Protein AF-A0A7S2WSD3-F1 (afdb_monomer_lite)

InterPro domains:
  IPR027417 P-loop containing nucleoside triphosphate hydrolase [G3DSA:3.40.50.300] (6-152)
  IPR053259 Golvesin-related Golgi apparatus protein [PTHR32301] (5-145)

pLDDT: mean 73.58, std 20.37, range [34.66, 98.44]

Secondary structure (DSSP, 8-state):
--GGGS-TTHHHHHHHT---TTSPP-HHHHHHHHHHHHHH-----GGGHHHHHHHHHHHHT----TTHHHHHHHHHHSSSSSSS-----TT---TTT-TTTSPPTTSHHHHHHHHHTHHHHHHHHHHHHHHHHTTHHHHSSHHHH----THHHHHHHHHHHHHHHHHHHHHHHHH--

Sequence (177 aa):
VDLNLLGDNFLTRTLSNTLDLSISLTDDHLSVAEEIVRTKFLVGLVDEMDETWFRIQNAFGWLNTGGAAECAENIIWRNDGLMYNNHRGPDEVDVRNSAETKIKPSSPEWNILSRINEYDLRLYGKIRDIFVEQTDLFYREDEKNGNTEAWGATKGMNWLQHWNSKRDEQESNALNS

Structure (mmCIF, N/CA/C/O backbone):
data_AF-A0A7S2WSD3-F1
#
_entry.id   AF-A0A7S2WSD3-F1
#
loop_
_atom_site.group_PDB
_atom_site.id
_atom_site.type_symbol
_atom_site.label_atom_id
_atom_site.label_alt_id
_atom_site.label_comp_id
_atom_site.label_asym_id
_atom_site.label_entity_id
_atom_site.label_seq_id
_atom_site.pdbx_PDB_ins_code
_atom_site.Cartn_x
_atom_site.Cartn_y
_atom_site.Cartn_z
_atom_site.occupancy
_atom_site.B_iso_or_equiv
_atom_site.auth_seq_id
_atom_site.auth_comp_id
_atom_site.auth_asym_id
_atom_site.auth_atom_id
_atom_site.pdbx_PDB_model_num
ATOM 1 N N . VAL A 1 1 ? 27.635 -3.767 -3.811 1.00 44.12 1 VAL A N 1
ATOM 2 C CA . VAL A 1 1 ? 26.371 -4.186 -3.171 1.00 44.12 1 VAL A CA 1
ATOM 3 C C . VAL A 1 1 ? 25.588 -4.914 -4.238 1.00 44.12 1 VAL A C 1
ATOM 5 O O . VAL A 1 1 ? 25.390 -4.337 -5.299 1.00 44.12 1 VAL A O 1
ATOM 8 N N . ASP A 1 2 ? 25.291 -6.192 -4.025 1.00 34.66 2 ASP A N 1
ATOM 9 C CA . ASP A 1 2 ? 24.549 -7.005 -4.989 1.00 34.66 2 ASP A CA 1
ATOM 10 C C . ASP A 1 2 ? 23.086 -6.539 -4.961 1.00 34.66 2 ASP A C 1
ATOM 12 O O . ASP A 1 2 ? 22.349 -6.825 -4.019 1.00 34.66 2 ASP A O 1
ATOM 16 N N . LEU A 1 3 ? 22.696 -5.714 -5.937 1.00 47.16 3 LEU A N 1
ATOM 17 C CA . LEU A 1 3 ? 21.354 -5.116 -6.026 1.00 47.16 3 LEU A CA 1
ATOM 18 C C . LEU A 1 3 ? 20.246 -6.173 -6.175 1.00 47.16 3 LEU A C 1
ATOM 20 O O . LEU A 1 3 ? 19.088 -5.863 -5.933 1.00 47.16 3 LEU A O 1
ATOM 24 N N . ASN A 1 4 ? 20.608 -7.421 -6.488 1.00 49.47 4 ASN A N 1
ATOM 25 C CA . ASN A 1 4 ? 19.699 -8.564 -6.593 1.00 49.47 4 ASN A CA 1
ATOM 26 C C . ASN A 1 4 ? 19.092 -9.015 -5.250 1.00 49.47 4 ASN A C 1
ATOM 28 O O . ASN A 1 4 ? 18.185 -9.841 -5.245 1.00 49.47 4 ASN A O 1
ATOM 32 N N . LEU A 1 5 ? 19.592 -8.514 -4.112 1.00 45.03 5 LEU A N 1
ATOM 33 C CA . LEU A 1 5 ? 19.049 -8.819 -2.780 1.00 45.03 5 LEU A CA 1
ATOM 34 C C . LEU A 1 5 ? 17.932 -7.859 -2.334 1.00 45.03 5 LEU A C 1
ATOM 36 O O . LEU A 1 5 ? 17.204 -8.175 -1.395 1.00 45.03 5 LEU A O 1
ATOM 40 N N . LEU A 1 6 ? 17.774 -6.710 -3.001 1.00 54.16 6 LEU A N 1
ATOM 41 C CA . LEU A 1 6 ? 16.567 -5.891 -2.894 1.00 54.16 6 LEU A CA 1
ATOM 42 C C . LEU A 1 6 ? 15.550 -6.475 -3.876 1.00 54.16 6 LEU A C 1
ATOM 44 O O . LEU A 1 6 ? 15.568 -6.131 -5.053 1.00 54.16 6 LEU A O 1
ATOM 48 N N . GLY A 1 7 ? 14.728 -7.415 -3.404 1.00 65.62 7 GLY A N 1
ATOM 49 C CA . GLY A 1 7 ? 13.700 -8.052 -4.228 1.00 65.62 7 GLY A CA 1
ATOM 50 C C . GLY A 1 7 ? 12.829 -7.004 -4.922 1.00 65.62 7 GLY A C 1
ATOM 51 O O . GLY A 1 7 ? 12.273 -6.127 -4.262 1.00 65.62 7 GLY A O 1
ATOM 52 N N . ASP A 1 8 ? 12.747 -7.080 -6.247 1.00 86.44 8 ASP A N 1
ATOM 53 C CA . ASP A 1 8 ? 11.916 -6.201 -7.056 1.00 86.44 8 ASP A CA 1
ATOM 54 C C . ASP A 1 8 ? 10.440 -6.525 -6.816 1.00 86.44 8 ASP A C 1
ATOM 56 O O . ASP A 1 8 ? 10.040 -7.692 -6.833 1.00 86.44 8 ASP A O 1
ATOM 60 N N . ASN A 1 9 ? 9.611 -5.498 -6.630 1.00 93.56 9 ASN A N 1
ATOM 61 C CA . ASN A 1 9 ? 8.153 -5.653 -6.597 1.00 93.56 9 ASN A CA 1
ATOM 62 C C . ASN A 1 9 ? 7.670 -6.726 -5.600 1.00 93.56 9 ASN A C 1
ATOM 64 O O . ASN A 1 9 ? 6.778 -7.530 -5.898 1.00 93.56 9 ASN A O 1
ATOM 68 N N . PHE A 1 10 ? 8.325 -6.795 -4.440 1.00 93.56 10 PHE A N 1
ATOM 69 C CA . PHE A 1 10 ? 8.158 -7.872 -3.474 1.00 93.56 10 PHE A CA 1
ATOM 70 C C . PHE A 1 10 ? 6.700 -8.054 -3.041 1.00 93.56 10 PHE A C 1
ATOM 72 O O . PHE A 1 10 ? 6.231 -9.192 -2.943 1.00 93.56 10 PHE A O 1
ATOM 79 N N . LEU A 1 11 ? 5.962 -6.964 -2.802 1.00 94.75 11 LEU A N 1
ATOM 80 C CA . LEU A 1 11 ? 4.578 -7.057 -2.340 1.00 94.75 11 LEU A CA 1
ATOM 81 C C . LEU A 1 11 ? 3.670 -7.616 -3.440 1.00 94.75 11 LEU A C 1
ATOM 83 O O . LEU A 1 11 ? 2.905 -8.551 -3.196 1.00 94.75 11 LEU A O 1
ATOM 87 N N . THR A 1 12 ? 3.805 -7.107 -4.663 1.00 96.94 12 THR A N 1
ATOM 88 C CA . THR A 1 12 ? 3.049 -7.584 -5.825 1.00 96.94 12 THR A CA 1
ATOM 89 C C . THR A 1 12 ? 3.343 -9.056 -6.096 1.00 96.94 12 THR A C 1
ATOM 91 O O . THR A 1 12 ? 2.412 -9.846 -6.267 1.00 96.94 12 THR A O 1
ATOM 94 N N . ARG A 1 13 ? 4.619 -9.464 -6.074 1.00 96.38 13 ARG A N 1
ATOM 95 C CA . ARG A 1 13 ? 5.031 -10.870 -6.231 1.00 96.38 13 ARG A CA 1
ATOM 96 C C . ARG A 1 13 ? 4.460 -11.761 -5.136 1.00 96.38 13 ARG A C 1
ATOM 98 O O . ARG A 1 13 ? 3.974 -12.847 -5.431 1.00 96.38 13 ARG A O 1
ATOM 105 N N . THR A 1 14 ? 4.492 -11.305 -3.888 1.00 96.00 14 THR A N 1
ATOM 106 C CA . THR A 1 14 ? 3.973 -12.066 -2.745 1.00 96.00 14 THR A CA 1
ATOM 107 C C . THR A 1 14 ? 2.475 -12.308 -2.887 1.00 96.00 14 THR A C 1
ATOM 109 O O . THR A 1 14 ? 2.020 -13.444 -2.776 1.00 96.00 14 THR A O 1
ATOM 112 N N . LEU A 1 15 ? 1.707 -11.257 -3.177 1.00 97.19 15 LEU A N 1
ATOM 113 C CA . LEU A 1 15 ? 0.252 -11.347 -3.265 1.00 97.19 15 LEU A CA 1
ATOM 114 C C . LEU A 1 15 ? -0.200 -12.120 -4.508 1.00 97.19 15 LEU A C 1
ATOM 116 O O . LEU A 1 15 ? -1.114 -12.929 -4.421 1.00 97.19 15 LEU A O 1
ATOM 120 N N . SER A 1 16 ? 0.472 -11.943 -5.645 1.00 97.25 16 SER A N 1
ATOM 121 C CA . SER A 1 16 ? 0.178 -12.701 -6.871 1.00 97.25 16 SER A CA 1
ATOM 122 C C . SER A 1 16 ? 0.738 -14.129 -6.880 1.00 97.25 16 SER A C 1
ATOM 124 O O . SER A 1 16 ? 0.469 -14.876 -7.818 1.00 97.25 16 SER A O 1
ATOM 126 N N . ASN A 1 17 ? 1.469 -14.526 -5.830 1.00 96.50 17 ASN A N 1
ATOM 127 C CA . ASN A 1 17 ? 2.151 -15.816 -5.714 1.00 96.50 17 ASN A CA 1
ATOM 128 C C . ASN A 1 17 ? 3.188 -16.072 -6.836 1.00 96.50 17 ASN A C 1
ATOM 130 O O . ASN A 1 17 ? 3.344 -17.195 -7.315 1.00 96.50 17 ASN A O 1
ATOM 134 N N . THR A 1 18 ? 3.936 -15.030 -7.214 1.00 94.62 18 THR A N 1
ATOM 135 C CA . THR A 1 18 ? 4.976 -15.032 -8.262 1.00 94.62 18 THR A CA 1
ATOM 136 C C . THR A 1 18 ? 6.335 -14.602 -7.689 1.00 94.62 18 THR A C 1
ATOM 138 O O . THR A 1 18 ? 6.979 -13.657 -8.150 1.00 94.62 18 THR A O 1
ATOM 141 N N . LEU A 1 19 ? 6.782 -15.299 -6.638 1.00 91.94 19 LEU A N 1
ATOM 142 C CA . LEU A 1 19 ? 8.086 -15.064 -5.992 1.00 91.94 19 LEU A CA 1
ATOM 143 C C . LEU A 1 19 ? 9.284 -15.517 -6.842 1.00 91.94 19 LEU A C 1
ATOM 145 O O . LEU A 1 19 ? 10.416 -15.137 -6.553 1.00 91.94 19 LEU A O 1
ATOM 149 N N . ASP A 1 20 ? 9.051 -16.323 -7.880 1.00 89.69 20 ASP A N 1
ATOM 150 C CA . ASP A 1 20 ? 10.091 -16.700 -8.832 1.00 89.69 20 ASP A CA 1
ATOM 151 C C . ASP A 1 20 ? 10.523 -15.475 -9.654 1.00 89.69 20 ASP A C 1
ATOM 153 O O . ASP A 1 20 ? 9.791 -14.986 -10.517 1.00 89.69 20 ASP A O 1
ATOM 157 N N . LEU A 1 21 ? 11.736 -14.986 -9.379 1.00 88.50 21 LEU A N 1
ATOM 158 C CA . LEU A 1 21 ? 12.326 -13.818 -10.037 1.00 88.50 21 LEU A CA 1
ATOM 159 C C . LEU A 1 21 ? 12.610 -14.046 -11.530 1.00 88.50 21 LEU A C 1
ATOM 161 O O . LEU A 1 21 ? 12.826 -13.081 -12.261 1.00 88.50 21 LEU A O 1
ATOM 165 N N . SER A 1 22 ? 12.599 -15.298 -12.006 1.00 88.94 22 SER A N 1
ATOM 166 C CA . SER A 1 22 ? 12.698 -15.595 -13.439 1.00 88.94 22 SER A CA 1
ATOM 167 C C . SER A 1 22 ? 11.411 -15.260 -14.203 1.00 88.94 22 SER A C 1
ATOM 169 O O . SER A 1 22 ? 11.448 -15.081 -15.422 1.00 88.94 22 SER A O 1
ATOM 171 N N . ILE A 1 23 ? 10.283 -15.120 -13.496 1.00 91.94 23 ILE A N 1
ATOM 172 C CA . ILE A 1 23 ? 8.996 -14.735 -14.072 1.00 91.94 23 ILE A CA 1
ATOM 173 C C . ILE A 1 23 ? 8.883 -13.209 -14.071 1.00 91.94 23 ILE A C 1
ATOM 175 O O . ILE A 1 23 ? 8.944 -12.547 -13.028 1.00 91.94 23 ILE A O 1
ATOM 179 N N . SER A 1 24 ? 8.687 -12.643 -15.261 1.00 93.94 24 SER A N 1
ATOM 180 C CA . SER A 1 24 ? 8.383 -11.222 -15.421 1.00 93.94 24 SER A CA 1
ATOM 181 C C . SER A 1 24 ? 6.966 -10.918 -14.940 1.00 93.94 24 SER A C 1
ATOM 183 O O . SER A 1 24 ? 6.013 -11.592 -15.333 1.00 93.94 24 SER A O 1
ATOM 185 N N . LEU A 1 25 ? 6.827 -9.883 -14.112 1.00 95.88 25 LEU A N 1
ATOM 186 C CA . LEU A 1 25 ? 5.519 -9.377 -13.711 1.00 95.88 25 LEU A CA 1
ATOM 187 C C . LEU A 1 25 ? 4.784 -8.752 -14.900 1.00 95.88 25 LEU A C 1
ATOM 189 O 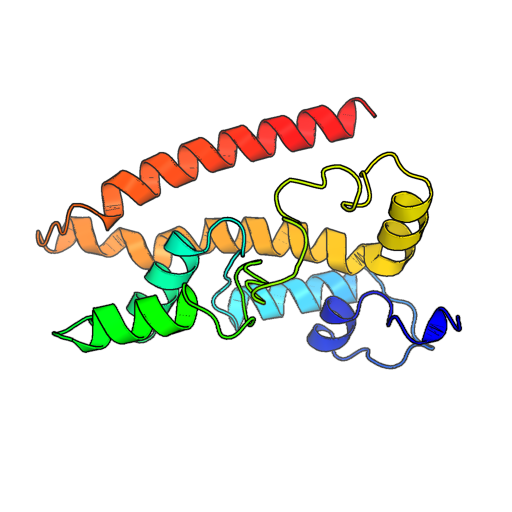O . LEU A 1 25 ? 5.385 -8.161 -15.799 1.00 95.88 25 LEU A O 1
ATOM 193 N N . THR A 1 26 ? 3.465 -8.881 -14.861 1.00 97.56 26 THR A N 1
ATOM 194 C CA . THR A 1 26 ? 2.516 -8.366 -15.853 1.00 97.56 26 THR A CA 1
ATOM 195 C C . THR A 1 26 ? 1.374 -7.661 -15.129 1.00 97.56 26 THR A C 1
ATOM 197 O O . THR A 1 26 ? 1.215 -7.813 -13.915 1.00 97.56 26 THR A O 1
ATOM 200 N N . ASP A 1 27 ? 0.536 -6.938 -15.869 1.00 97.94 27 ASP A N 1
ATOM 201 C CA . ASP A 1 27 ? -0.648 -6.286 -15.301 1.00 97.94 27 ASP A CA 1
ATOM 202 C C . ASP A 1 27 ? -1.634 -7.278 -14.660 1.00 97.94 27 ASP A C 1
ATOM 204 O O . ASP A 1 27 ? -2.270 -6.935 -13.666 1.00 97.94 27 ASP A O 1
ATOM 208 N N . ASP A 1 28 ? -1.694 -8.528 -15.133 1.00 98.25 28 ASP A N 1
ATOM 209 C CA . ASP A 1 28 ? -2.523 -9.571 -14.513 1.00 98.25 28 ASP A CA 1
ATOM 210 C C . ASP A 1 28 ? -2.088 -9.856 -13.067 1.00 98.25 28 ASP A C 1
ATOM 212 O O . ASP A 1 28 ? -2.926 -10.005 -12.177 1.00 98.25 28 ASP A O 1
ATOM 216 N N . HIS A 1 29 ? -0.778 -9.874 -12.801 1.00 98.25 29 HIS A N 1
ATOM 217 C CA . HIS A 1 29 ? -0.247 -10.053 -11.448 1.00 98.25 29 HIS A CA 1
ATOM 218 C C . HIS A 1 29 ? -0.624 -8.880 -10.538 1.00 98.25 29 HIS A C 1
ATOM 220 O O . HIS A 1 29 ? -0.991 -9.087 -9.381 1.00 98.25 29 HIS A O 1
ATOM 226 N N . LEU A 1 30 ? -0.577 -7.654 -11.070 1.00 98.19 30 LEU A N 1
ATOM 227 C CA . LEU A 1 30 ? -1.019 -6.461 -10.353 1.00 98.19 30 LEU A CA 1
ATOM 228 C C . LEU A 1 30 ? -2.518 -6.523 -10.034 1.00 98.19 30 LEU A C 1
ATOM 230 O O . LEU A 1 30 ? -2.904 -6.213 -8.910 1.00 98.19 30 LEU A O 1
ATOM 234 N N . SER A 1 31 ? -3.354 -6.954 -10.983 1.00 98.31 31 SER A N 1
ATOM 235 C CA . SER A 1 31 ? -4.796 -7.127 -10.770 1.00 98.31 31 SER A CA 1
ATOM 236 C C . SER A 1 31 ? -5.110 -8.195 -9.723 1.00 98.31 31 SER A C 1
ATOM 238 O O . SER A 1 31 ? -5.979 -7.981 -8.881 1.00 98.31 31 SER A O 1
ATOM 240 N N . VAL A 1 32 ? -4.383 -9.318 -9.720 1.00 98.44 32 VAL A N 1
ATOM 241 C CA . VAL A 1 32 ? -4.519 -10.345 -8.674 1.00 98.44 32 VAL A CA 1
ATOM 242 C C . VAL A 1 32 ? -4.124 -9.784 -7.308 1.00 98.44 32 VAL A C 1
ATOM 244 O O . VAL A 1 32 ? -4.855 -9.972 -6.336 1.00 98.44 32 VAL A O 1
ATOM 247 N N . ALA A 1 33 ? -2.995 -9.074 -7.225 1.00 98.38 33 ALA A N 1
ATOM 248 C CA . ALA A 1 33 ? -2.539 -8.469 -5.979 1.00 98.38 33 ALA A CA 1
ATOM 249 C C . ALA A 1 33 ? -3.544 -7.436 -5.441 1.00 98.38 33 ALA A C 1
ATOM 251 O O . ALA A 1 33 ? -3.885 -7.477 -4.260 1.00 98.38 33 ALA A O 1
ATOM 252 N N . GLU A 1 34 ? -4.063 -6.559 -6.304 1.00 98.12 34 GLU A N 1
ATOM 253 C CA . GLU A 1 34 ? -5.109 -5.591 -5.963 1.00 98.12 34 GLU A CA 1
ATOM 254 C C . GLU A 1 34 ? -6.364 -6.279 -5.420 1.00 98.12 34 GLU A C 1
ATOM 256 O O . GLU A 1 34 ? -6.858 -5.898 -4.360 1.00 98.12 34 GLU A O 1
ATOM 261 N N . GLU A 1 35 ? -6.870 -7.300 -6.114 1.00 98.12 35 GLU A N 1
ATOM 262 C CA . GLU A 1 35 ? -8.086 -8.009 -5.710 1.00 98.12 35 GLU A CA 1
ATOM 263 C C . GLU A 1 35 ? -7.909 -8.709 -4.358 1.00 98.12 35 GLU A C 1
ATOM 265 O O . GLU A 1 35 ? -8.808 -8.703 -3.511 1.00 98.12 35 GLU A O 1
ATOM 270 N N . ILE A 1 36 ? -6.726 -9.275 -4.114 1.00 98.31 36 ILE A N 1
ATOM 271 C CA . ILE A 1 36 ? -6.385 -9.867 -2.822 1.00 98.31 36 ILE A CA 1
ATOM 272 C C . ILE A 1 36 ? -6.385 -8.800 -1.727 1.00 98.31 36 ILE A C 1
ATOM 274 O O . ILE A 1 36 ? -7.018 -9.019 -0.695 1.00 98.31 36 ILE A O 1
ATOM 278 N N . VAL A 1 37 ? -5.740 -7.646 -1.939 1.00 97.69 37 VAL A N 1
ATOM 279 C CA . VAL A 1 37 ? -5.785 -6.539 -0.969 1.00 97.69 37 VAL A CA 1
ATOM 280 C C . VAL A 1 37 ? -7.230 -6.126 -0.704 1.00 97.69 37 VAL A C 1
ATOM 282 O O . VAL A 1 37 ? -7.654 -6.117 0.450 1.00 97.69 37 VAL A O 1
ATOM 285 N N . ARG A 1 38 ? -7.995 -5.832 -1.761 1.00 96.19 38 ARG A N 1
ATOM 286 C CA . ARG A 1 38 ? -9.367 -5.319 -1.664 1.00 96.19 38 ARG A CA 1
ATOM 287 C C . ARG A 1 38 ? -10.284 -6.265 -0.890 1.00 96.19 38 ARG A C 1
ATOM 289 O O . ARG A 1 38 ? -11.117 -5.805 -0.115 1.00 96.19 38 ARG A O 1
ATOM 296 N N . THR A 1 39 ? -10.148 -7.575 -1.094 1.00 96.38 39 THR A N 1
ATOM 297 C CA . THR A 1 39 ? -11.100 -8.563 -0.558 1.00 96.38 39 THR A CA 1
ATOM 298 C C . THR A 1 39 ? -10.646 -9.277 0.709 1.00 96.38 39 THR A C 1
ATOM 300 O O . THR A 1 39 ? -11.489 -9.847 1.407 1.00 96.38 39 THR A O 1
ATOM 303 N N . LYS A 1 40 ? -9.340 -9.316 1.002 1.00 96.56 40 LYS A N 1
ATOM 304 C CA . LYS A 1 40 ? -8.784 -10.116 2.110 1.00 96.56 40 LYS A CA 1
ATOM 305 C C . LYS A 1 40 ? -8.148 -9.293 3.218 1.00 96.56 40 LYS A C 1
ATOM 307 O O . LYS A 1 40 ? -7.936 -9.845 4.295 1.00 96.56 40 LYS A O 1
ATOM 312 N N . PHE A 1 41 ? -7.845 -8.019 2.982 1.00 96.12 41 PHE A N 1
ATOM 313 C CA . PHE A 1 41 ? -7.098 -7.203 3.932 1.00 96.12 41 PHE A CA 1
ATOM 314 C C . PHE A 1 41 ? -7.882 -5.974 4.377 1.00 96.12 41 PHE A C 1
ATOM 316 O O . PHE A 1 41 ? -8.541 -5.312 3.581 1.00 96.12 41 PHE A O 1
ATOM 323 N N . LEU A 1 42 ? -7.740 -5.633 5.658 1.00 95.56 42 LEU A N 1
ATOM 324 C CA . LEU A 1 42 ? -7.948 -4.270 6.128 1.00 95.56 42 LEU A CA 1
ATOM 325 C C . LEU A 1 42 ? -6.648 -3.500 5.898 1.00 95.56 42 LEU A C 1
ATOM 327 O O . LEU A 1 42 ? -5.596 -3.905 6.394 1.00 95.56 42 LEU A O 1
ATOM 331 N N . VAL A 1 43 ? -6.717 -2.420 5.128 1.00 94.69 43 VAL A N 1
ATOM 332 C CA . VAL A 1 43 ? -5.542 -1.627 4.765 1.00 94.69 43 VAL A CA 1
ATOM 333 C C . VAL A 1 43 ? -5.296 -0.530 5.798 1.00 94.69 43 VAL A C 1
ATOM 335 O O . VAL A 1 43 ? -6.232 0.068 6.324 1.00 94.69 43 VAL A O 1
ATOM 338 N N . GLY A 1 44 ? -4.018 -0.247 6.051 1.00 91.81 44 GLY A N 1
ATOM 339 C CA . GLY A 1 44 ? -3.541 0.899 6.820 1.00 91.81 44 GLY A CA 1
ATOM 340 C C . GLY A 1 44 ? -2.480 1.687 6.054 1.00 91.81 44 GLY A C 1
ATOM 341 O O . GLY A 1 44 ? -1.744 1.110 5.253 1.00 91.81 44 GLY A O 1
ATOM 342 N N . LEU A 1 45 ? -2.380 2.991 6.313 1.00 88.69 45 LEU A N 1
ATOM 343 C CA . LEU A 1 45 ? -1.350 3.877 5.765 1.00 88.69 45 LEU A CA 1
ATOM 344 C C . LEU A 1 45 ? -0.530 4.492 6.899 1.00 88.69 45 LEU A C 1
ATOM 346 O O . LEU A 1 45 ? -1.084 5.016 7.863 1.00 88.69 45 LEU A O 1
ATOM 350 N N . VAL A 1 46 ? 0.798 4.487 6.758 1.00 81.56 46 VAL A N 1
ATOM 351 C CA . VAL A 1 46 ? 1.704 5.029 7.787 1.00 81.56 46 VAL A CA 1
ATOM 352 C C . VAL A 1 46 ? 1.499 6.530 7.999 1.00 81.56 46 VAL A C 1
ATOM 354 O O . VAL A 1 46 ? 1.509 6.999 9.135 1.00 81.56 46 VAL A O 1
ATOM 357 N N . ASP A 1 47 ? 1.253 7.272 6.919 1.00 79.44 47 ASP A N 1
ATOM 358 C CA . ASP A 1 47 ? 0.976 8.711 6.981 1.00 79.44 47 ASP A CA 1
ATOM 359 C C . ASP A 1 47 ? -0.396 9.030 7.604 1.00 79.44 47 ASP A C 1
ATOM 361 O O . ASP A 1 47 ? -0.637 10.165 8.006 1.00 79.44 47 ASP A O 1
ATOM 365 N N . GLU A 1 48 ? -1.273 8.029 7.720 1.00 82.88 48 GLU A N 1
ATOM 366 C CA . GLU A 1 48 ? -2.624 8.130 8.279 1.00 82.88 48 GLU A CA 1
ATOM 367 C C . GLU A 1 48 ? -2.783 7.112 9.428 1.00 82.88 48 GLU A C 1
ATOM 369 O O . GLU A 1 48 ? -3.752 6.354 9.504 1.00 82.88 48 GLU A O 1
ATOM 374 N N . MET A 1 49 ? -1.775 7.038 10.307 1.00 82.94 49 MET A N 1
ATOM 375 C CA . MET A 1 49 ? -1.699 6.019 11.361 1.00 82.94 49 MET A CA 1
ATOM 376 C C . MET A 1 49 ? -2.834 6.132 12.391 1.00 82.94 49 MET A C 1
ATOM 378 O O . MET A 1 49 ? -3.339 5.106 12.837 1.00 82.94 49 MET A O 1
ATOM 382 N N . ASP A 1 50 ? -3.281 7.347 12.728 1.00 80.94 50 ASP A N 1
ATOM 383 C CA . ASP A 1 50 ? -4.434 7.556 13.623 1.00 80.94 50 ASP A CA 1
ATOM 384 C C . ASP A 1 50 ? -5.699 6.884 13.063 1.00 80.94 50 ASP A C 1
ATOM 386 O O . ASP A 1 50 ? -6.391 6.142 13.760 1.00 80.94 50 ASP A O 1
ATOM 390 N N . GLU A 1 51 ? -5.967 7.112 11.775 1.00 85.25 51 GLU A N 1
ATOM 391 C CA . GLU A 1 51 ? -7.102 6.540 11.047 1.00 85.25 51 GLU A CA 1
ATOM 392 C C . GLU A 1 51 ? -6.953 5.021 10.888 1.00 85.25 51 GLU A C 1
ATOM 394 O O . GLU A 1 51 ? -7.882 4.254 11.134 1.00 85.25 51 GLU A O 1
ATOM 399 N N . THR A 1 52 ? -5.751 4.569 10.531 1.00 89.12 52 THR A N 1
ATOM 400 C CA . THR A 1 52 ? -5.405 3.145 10.445 1.00 89.12 52 THR A CA 1
ATOM 401 C C . THR A 1 52 ? -5.694 2.429 11.759 1.00 89.12 52 THR A C 1
ATOM 403 O O . THR A 1 52 ? -6.322 1.370 11.771 1.00 89.12 52 THR A O 1
ATOM 406 N N . TRP A 1 53 ? -5.264 3.016 12.875 1.00 85.25 53 TRP A N 1
ATOM 407 C CA . TRP A 1 53 ? -5.458 2.435 14.191 1.00 85.25 53 TRP A CA 1
ATOM 408 C C . TRP A 1 53 ? -6.933 2.397 14.586 1.00 85.25 53 TRP A C 1
ATOM 410 O O . TRP A 1 53 ? -7.416 1.351 15.020 1.00 85.25 53 TRP A O 1
ATOM 420 N N . PHE A 1 54 ? -7.674 3.482 14.346 1.00 85.44 54 PHE A N 1
ATOM 421 C CA . PHE A 1 54 ? -9.121 3.518 14.556 1.00 85.44 54 PHE A CA 1
ATOM 422 C C . PHE A 1 54 ? -9.837 2.384 13.806 1.00 85.44 54 PHE A C 1
ATOM 424 O O . PHE A 1 54 ? -10.656 1.668 14.386 1.00 85.44 54 PHE A O 1
ATOM 431 N N . ARG A 1 55 ? -9.506 2.163 12.530 1.00 89.31 55 ARG A N 1
ATOM 432 C CA . ARG A 1 55 ? -10.112 1.090 11.723 1.00 89.31 55 ARG A CA 1
ATOM 433 C C . ARG A 1 55 ? -9.786 -0.295 12.255 1.00 89.31 55 ARG A C 1
ATOM 435 O O . ARG A 1 55 ? -10.678 -1.135 12.335 1.00 89.31 55 ARG A O 1
ATOM 442 N N . ILE A 1 56 ? -8.532 -0.534 12.646 1.00 88.31 56 ILE A N 1
ATOM 443 C CA . ILE A 1 56 ? -8.109 -1.803 13.254 1.00 88.31 56 ILE A CA 1
ATOM 444 C C . ILE A 1 56 ? -8.910 -2.059 14.534 1.00 88.31 56 ILE A C 1
ATOM 446 O O . ILE A 1 56 ? -9.474 -3.141 14.699 1.00 88.31 56 ILE A O 1
ATOM 450 N N . GLN A 1 57 ? -9.021 -1.061 15.412 1.00 85.50 57 GLN A N 1
ATOM 451 C CA . GLN A 1 57 ? -9.777 -1.202 16.654 1.00 85.50 57 GLN A CA 1
ATOM 452 C C . GLN A 1 57 ? -11.243 -1.555 16.400 1.00 85.50 57 GLN A C 1
ATOM 454 O O . GLN A 1 57 ? -11.760 -2.486 17.018 1.00 85.50 57 GLN A O 1
ATOM 459 N N . ASN A 1 58 ? -11.895 -0.870 15.458 1.00 86.00 58 ASN A N 1
ATOM 460 C CA . ASN A 1 58 ? -13.286 -1.150 15.108 1.00 86.00 58 ASN A CA 1
ATOM 461 C C . ASN A 1 58 ? -13.461 -2.528 14.461 1.00 86.00 58 ASN A C 1
ATOM 463 O O . ASN A 1 58 ? -14.346 -3.281 14.860 1.00 86.00 58 ASN A O 1
ATOM 467 N N . ALA A 1 59 ? -12.596 -2.899 13.512 1.00 88.75 59 ALA A N 1
ATOM 468 C CA . ALA A 1 59 ? -12.695 -4.173 12.799 1.00 88.75 59 ALA A CA 1
ATOM 469 C C . ALA A 1 59 ? -12.563 -5.390 13.726 1.00 88.75 59 ALA A C 1
ATOM 471 O O . ALA A 1 59 ? -13.215 -6.410 13.502 1.00 88.75 59 ALA A O 1
ATOM 472 N N . PHE A 1 60 ?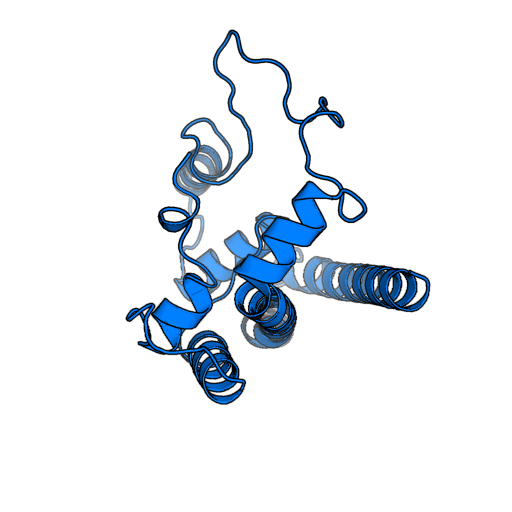 -11.735 -5.289 14.769 1.00 86.62 60 PHE A N 1
ATOM 473 C CA . PHE A 1 60 ? -11.512 -6.372 15.730 1.00 86.62 60 PHE A CA 1
ATOM 474 C C . PHE A 1 60 ? -12.285 -6.208 17.047 1.00 86.62 60 PHE A C 1
ATOM 476 O O . PHE A 1 60 ? -12.147 -7.045 17.941 1.00 86.62 60 PHE A O 1
ATOM 483 N N . GLY A 1 61 ? -13.097 -5.154 17.189 1.00 83.62 61 GLY A N 1
ATOM 484 C CA . GLY A 1 61 ? -13.840 -4.868 18.418 1.00 83.62 61 GLY A CA 1
ATOM 485 C C . GLY A 1 61 ? -12.938 -4.593 19.625 1.00 83.62 61 GLY A C 1
ATOM 486 O O . GLY A 1 61 ? -13.309 -4.899 20.759 1.00 83.62 61 GLY A O 1
ATOM 487 N N . TRP A 1 62 ? -11.739 -4.046 19.400 1.00 82.62 62 TRP A N 1
ATOM 488 C CA . TRP A 1 62 ? -10.819 -3.640 20.462 1.00 82.62 62 TRP A CA 1
ATOM 489 C C . TRP A 1 62 ? -11.313 -2.338 21.086 1.00 82.62 62 TRP A C 1
ATOM 491 O O . TRP A 1 62 ? -10.796 -1.252 20.831 1.00 82.62 62 TRP A O 1
ATOM 501 N N . LEU A 1 63 ? -12.358 -2.453 21.900 1.00 68.94 63 LEU A N 1
ATOM 502 C CA . LEU A 1 63 ? -12.869 -1.341 22.680 1.00 68.94 63 LEU A CA 1
ATOM 503 C C . LEU A 1 63 ? -11.827 -0.983 23.740 1.00 68.94 63 LEU A C 1
ATOM 505 O O . LEU A 1 63 ? -11.471 -1.798 24.592 1.00 68.94 63 LEU A O 1
ATOM 509 N N . ASN A 1 64 ? -11.340 0.251 23.665 1.00 62.25 64 ASN A N 1
ATOM 510 C CA . ASN A 1 64 ? -10.375 0.846 24.581 1.00 62.25 64 ASN A CA 1
ATOM 511 C C . ASN A 1 64 ? -10.998 1.045 25.978 1.00 62.25 64 ASN A C 1
ATOM 513 O O . ASN A 1 64 ? -11.275 2.159 26.414 1.00 62.25 64 ASN A O 1
ATOM 517 N N . THR A 1 65 ? -11.254 -0.042 26.705 1.00 61.38 65 THR A N 1
ATOM 518 C CA . THR A 1 65 ? -11.769 0.025 28.074 1.00 61.38 65 THR A CA 1
ATOM 519 C C . THR A 1 65 ? -10.609 0.097 29.068 1.00 61.38 65 THR A C 1
ATOM 521 O O . THR A 1 65 ? -9.847 -0.859 29.220 1.00 61.38 65 THR A O 1
ATOM 524 N N . GLY A 1 66 ? -10.487 1.218 29.782 1.00 64.94 66 GLY A N 1
ATOM 525 C CA . GLY A 1 66 ? -9.529 1.392 30.883 1.00 64.94 66 GLY A CA 1
ATOM 526 C C . GLY A 1 66 ? -8.070 1.578 30.441 1.00 64.94 66 GLY A C 1
ATOM 527 O O . GLY A 1 66 ? -7.793 2.053 29.344 1.00 64.94 66 GLY A O 1
ATOM 528 N N . GLY A 1 67 ? -7.116 1.196 31.302 1.00 63.03 67 GLY A N 1
ATOM 529 C CA . GLY A 1 67 ? -5.669 1.394 31.084 1.00 63.03 67 GLY A CA 1
ATOM 530 C C . GLY A 1 67 ? -5.060 0.644 29.886 1.00 63.03 67 GLY A C 1
ATOM 531 O O . GLY A 1 67 ? -3.887 0.835 29.575 1.00 63.03 67 GLY A O 1
ATOM 532 N N . ALA A 1 68 ? -5.839 -0.191 29.192 1.00 67.31 68 ALA A N 1
ATOM 533 C CA . ALA A 1 68 ? -5.420 -0.846 27.955 1.00 67.31 68 ALA A CA 1
ATOM 534 C C . ALA A 1 68 ? -5.248 0.148 26.792 1.00 67.31 68 ALA A C 1
ATOM 536 O O . ALA A 1 68 ? -4.367 -0.054 25.961 1.00 67.31 68 ALA A O 1
ATOM 537 N N . ALA A 1 69 ? -6.025 1.238 26.772 1.00 68.00 69 ALA A N 1
ATOM 538 C CA . ALA A 1 69 ? -5.926 2.282 25.752 1.00 68.00 69 ALA A CA 1
ATOM 539 C C . ALA A 1 69 ? -4.563 2.986 25.795 1.00 68.00 69 ALA A C 1
ATOM 541 O O . ALA A 1 69 ? -3.866 3.071 24.789 1.00 68.00 69 ALA A O 1
ATOM 542 N N . GLU A 1 70 ? -4.146 3.397 26.996 1.00 70.31 70 GLU A N 1
ATOM 543 C CA . GLU A 1 70 ? -2.848 4.033 27.233 1.00 70.31 70 GLU A CA 1
ATOM 544 C C . GLU A 1 70 ? -1.690 3.067 26.931 1.00 70.31 70 GLU A C 1
ATOM 546 O O . GLU A 1 70 ? -0.670 3.465 26.376 1.00 70.31 70 GLU A O 1
ATOM 551 N N . CYS A 1 71 ? -1.837 1.775 27.243 1.00 71.19 71 CYS A N 1
ATOM 552 C CA . CYS A 1 71 ? -0.842 0.757 26.896 1.00 71.19 71 CYS A CA 1
ATOM 553 C C . CYS A 1 71 ? -0.707 0.569 25.373 1.00 71.19 71 CYS A C 1
ATOM 555 O O . CYS A 1 71 ? 0.407 0.581 24.851 1.00 71.19 71 CYS A O 1
ATOM 557 N N . ALA A 1 72 ? -1.828 0.442 24.656 1.00 71.62 72 ALA A N 1
ATOM 558 C CA . ALA A 1 72 ? -1.837 0.285 23.204 1.00 71.62 72 ALA A CA 1
ATOM 559 C C . ALA A 1 72 ? -1.240 1.512 22.503 1.00 71.62 72 ALA A C 1
ATOM 561 O O . ALA A 1 72 ? -0.375 1.369 21.640 1.00 71.62 72 ALA A O 1
ATOM 562 N N . GLU A 1 73 ? -1.626 2.715 22.936 1.00 70.31 73 GLU A N 1
ATOM 563 C CA . GLU A 1 73 ? -1.016 3.956 22.464 1.00 70.31 73 GLU A CA 1
ATOM 564 C C . GLU A 1 73 ? 0.489 3.986 22.745 1.00 70.31 73 GLU A C 1
ATOM 566 O O . GLU A 1 73 ? 1.271 4.347 21.870 1.00 70.31 73 GLU A O 1
ATOM 571 N N . ASN A 1 74 ? 0.935 3.557 23.927 1.00 69.88 74 ASN A N 1
ATOM 572 C CA . ASN A 1 74 ? 2.363 3.497 24.222 1.00 69.88 74 ASN A CA 1
ATOM 573 C C . ASN A 1 74 ? 3.112 2.511 23.307 1.00 69.88 74 ASN A C 1
ATOM 575 O O . ASN A 1 74 ? 4.203 2.845 22.868 1.00 69.88 74 ASN A O 1
ATOM 579 N N . ILE A 1 75 ? 2.554 1.349 22.958 1.00 71.12 75 ILE A N 1
ATOM 580 C CA . ILE A 1 75 ? 3.216 0.391 22.049 1.00 71.12 75 ILE A CA 1
ATOM 581 C C . ILE A 1 75 ? 3.297 0.939 20.617 1.00 71.12 75 ILE A C 1
ATOM 583 O O 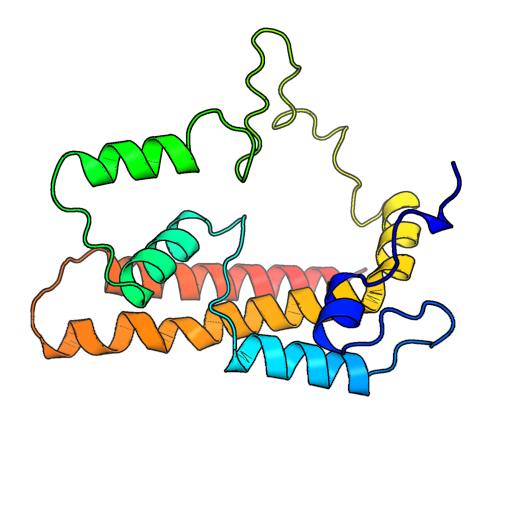. ILE A 1 75 ? 4.315 0.787 19.943 1.00 71.12 75 ILE A O 1
ATOM 587 N N . ILE A 1 76 ? 2.236 1.594 20.148 1.00 69.50 76 ILE A N 1
ATOM 588 C CA . ILE A 1 76 ? 2.162 2.113 18.774 1.00 69.50 76 ILE A CA 1
ATOM 589 C C . ILE A 1 76 ? 3.013 3.374 18.619 1.00 69.50 76 ILE A C 1
ATOM 591 O O . ILE A 1 76 ? 3.697 3.546 17.610 1.00 69.50 76 ILE A O 1
ATOM 595 N N . TRP A 1 77 ? 2.993 4.251 19.626 1.00 68.31 77 TRP A N 1
ATOM 596 C CA . TRP A 1 77 ? 3.563 5.595 19.538 1.00 68.31 77 TRP A CA 1
ATOM 597 C C . TRP A 1 77 ? 4.896 5.769 20.278 1.00 68.31 77 TRP A C 1
ATOM 599 O O . TRP A 1 77 ? 5.644 6.703 19.962 1.00 68.31 77 TRP A O 1
ATOM 609 N N . ARG A 1 78 ? 5.238 4.909 21.250 1.00 61.09 78 ARG A N 1
ATOM 610 C CA . ARG A 1 78 ? 6.481 4.997 22.035 1.00 61.09 78 ARG A CA 1
ATOM 611 C C . ARG A 1 78 ? 7.385 3.762 21.868 1.00 61.09 78 ARG A C 1
ATOM 613 O O . ARG A 1 78 ? 7.155 2.697 22.415 1.00 61.09 78 ARG A O 1
ATOM 620 N N . ASN A 1 79 ? 8.535 4.028 21.252 1.00 49.47 79 ASN A N 1
ATOM 621 C CA . ASN A 1 79 ? 9.855 3.456 21.558 1.00 49.47 79 ASN A CA 1
ATOM 622 C C . ASN A 1 79 ? 10.275 2.052 21.093 1.00 49.47 79 ASN A C 1
ATOM 624 O O . ASN A 1 79 ? 11.474 1.814 21.177 1.00 49.47 79 ASN A O 1
ATOM 628 N N . ASP A 1 80 ? 9.437 1.202 20.498 1.00 46.66 80 ASP A N 1
ATOM 629 C CA . ASP A 1 80 ? 9.924 -0.112 20.006 1.00 46.66 80 ASP A CA 1
ATOM 630 C C . ASP A 1 80 ? 10.113 -0.202 18.479 1.00 46.66 80 ASP A C 1
ATOM 632 O O . ASP A 1 80 ? 10.175 -1.284 17.905 1.00 46.66 80 ASP A O 1
ATOM 636 N N . GLY A 1 81 ? 10.258 0.938 17.795 1.00 46.22 81 GLY A N 1
ATOM 637 C CA . GLY A 1 81 ? 10.830 0.989 16.440 1.00 46.22 81 GLY A CA 1
ATOM 638 C C . GLY A 1 81 ? 10.012 0.339 15.316 1.00 46.22 81 GLY A C 1
ATOM 639 O O . GLY A 1 81 ? 10.508 0.255 14.196 1.00 46.22 81 GLY A O 1
ATOM 640 N N . LEU A 1 82 ? 8.776 -0.105 15.570 1.00 49.94 82 LEU A N 1
ATOM 641 C CA . LEU A 1 82 ? 8.041 -0.894 14.580 1.00 49.94 82 LEU A CA 1
ATOM 642 C C . LEU A 1 82 ? 7.300 -0.073 13.519 1.00 49.94 82 LEU A C 1
ATOM 644 O O . LEU A 1 82 ? 7.174 -0.575 12.410 1.00 49.94 82 LEU A O 1
ATOM 648 N N . MET A 1 83 ? 6.819 1.149 13.790 1.00 50.38 83 MET A N 1
ATOM 649 C CA . MET A 1 83 ? 5.964 1.856 12.806 1.00 50.38 83 MET A CA 1
ATOM 650 C C . MET A 1 83 ? 6.067 3.389 12.781 1.00 50.38 83 MET A C 1
ATOM 652 O O . MET A 1 83 ? 5.613 4.015 11.825 1.00 50.38 83 MET A O 1
ATOM 656 N N . TYR A 1 84 ? 6.682 4.022 13.781 1.00 47.25 84 TYR A N 1
ATOM 657 C CA . TYR A 1 84 ? 6.891 5.471 13.796 1.00 47.25 84 TYR A CA 1
ATOM 658 C C . TYR A 1 84 ? 8.386 5.748 13.890 1.00 47.25 84 TYR A C 1
ATOM 660 O O . TYR A 1 84 ? 9.059 5.183 14.746 1.00 47.25 84 TYR A O 1
ATOM 668 N N . ASN A 1 85 ? 8.894 6.620 13.019 1.00 44.53 85 ASN A N 1
ATOM 669 C CA . ASN A 1 85 ? 10.298 7.025 12.852 1.00 44.53 85 ASN A CA 1
ATOM 670 C C . ASN A 1 85 ? 10.971 7.671 14.092 1.00 44.53 85 ASN A C 1
ATOM 672 O O . ASN A 1 85 ? 11.808 8.557 13.951 1.00 44.53 85 ASN A O 1
ATOM 676 N N . ASN A 1 86 ? 10.642 7.260 15.313 1.00 41.19 86 ASN A N 1
ATOM 677 C CA . ASN A 1 86 ? 11.445 7.537 16.491 1.00 41.19 86 ASN A CA 1
ATOM 678 C C . ASN A 1 86 ? 12.483 6.421 16.652 1.00 41.19 86 ASN A C 1
ATOM 680 O O . ASN A 1 86 ? 12.394 5.606 17.568 1.00 41.19 86 ASN A O 1
ATOM 684 N N . HIS A 1 87 ? 13.528 6.462 15.825 1.00 40.72 87 HIS A N 1
ATOM 685 C CA . HIS A 1 87 ? 14.861 6.138 16.332 1.00 40.72 87 HIS A CA 1
ATOM 686 C C . HIS A 1 87 ? 15.194 7.195 17.400 1.00 40.72 87 HIS A C 1
ATOM 688 O O . HIS A 1 87 ? 15.878 8.179 17.152 1.00 40.72 87 HIS A O 1
ATOM 694 N N . ARG A 1 88 ? 14.600 7.058 18.589 1.00 40.59 88 ARG A N 1
ATOM 695 C CA . ARG A 1 88 ? 15.022 7.767 19.798 1.00 40.59 88 ARG A CA 1
ATOM 696 C C . ARG A 1 88 ? 15.950 6.840 20.570 1.00 40.59 88 ARG A C 1
ATOM 698 O O . ARG A 1 88 ? 15.695 6.498 21.720 1.00 40.59 88 ARG A O 1
ATOM 705 N N . GLY A 1 89 ? 17.038 6.435 19.918 1.00 38.09 89 GLY A N 1
ATOM 706 C CA . GLY A 1 89 ? 18.267 6.194 20.655 1.00 38.09 89 GLY A CA 1
ATOM 707 C C . GLY A 1 89 ? 18.722 7.530 21.260 1.00 38.09 89 GLY A C 1
ATOM 708 O O . GLY A 1 89 ? 18.499 8.574 20.643 1.00 38.09 89 GLY A O 1
ATOM 709 N N . PRO A 1 90 ? 19.320 7.547 22.460 1.00 42.03 90 PRO A N 1
ATOM 710 C CA . PRO A 1 90 ? 19.761 8.786 23.101 1.00 42.03 90 PRO A CA 1
ATOM 711 C C . PRO A 1 90 ? 20.815 9.581 22.300 1.00 42.03 90 PRO A C 1
ATOM 713 O O . PRO A 1 90 ? 21.031 10.742 22.627 1.00 42.03 90 PRO A O 1
ATOM 716 N N . ASP A 1 91 ? 21.391 9.007 21.234 1.00 43.31 91 ASP A N 1
ATOM 717 C CA . ASP A 1 91 ? 22.498 9.591 20.460 1.00 43.31 91 ASP A CA 1
ATOM 718 C C . ASP A 1 91 ? 22.264 9.688 18.931 1.00 43.31 91 ASP A C 1
ATOM 720 O O . ASP A 1 91 ? 23.205 9.974 18.190 1.00 43.31 91 ASP A O 1
ATOM 724 N N . GLU A 1 92 ? 21.048 9.476 18.412 1.00 43.78 92 GLU A N 1
ATOM 725 C CA . GLU A 1 92 ? 20.813 9.486 16.955 1.00 43.78 92 GLU A CA 1
ATOM 726 C C . GLU A 1 92 ? 20.234 10.805 16.428 1.00 43.78 92 GLU A C 1
ATOM 728 O O . GLU A 1 92 ? 19.217 11.320 16.895 1.00 43.78 92 GLU A O 1
ATOM 733 N N . VAL A 1 93 ? 20.932 11.343 15.424 1.00 42.38 93 VAL A N 1
ATOM 734 C CA . VAL A 1 93 ? 20.589 12.523 14.625 1.00 42.38 93 VAL A CA 1
ATOM 735 C C . VAL A 1 93 ? 19.115 12.490 14.235 1.00 42.38 93 VAL A C 1
ATOM 737 O O . VAL A 1 93 ? 18.622 11.498 13.714 1.00 42.38 93 VAL A O 1
ATOM 740 N N . ASP A 1 94 ? 18.433 13.608 14.457 1.00 43.31 94 ASP A N 1
ATOM 741 C CA . ASP A 1 94 ? 17.027 13.828 14.140 1.00 43.31 94 ASP A CA 1
ATOM 742 C C . ASP A 1 94 ? 16.727 13.575 12.645 1.00 43.31 94 ASP A C 1
ATOM 744 O O . ASP A 1 94 ? 16.793 14.475 11.805 1.00 43.31 94 ASP A O 1
ATOM 748 N N . VAL A 1 95 ? 16.405 12.326 12.288 1.00 46.91 95 VAL A N 1
ATOM 749 C CA . VAL A 1 95 ? 16.095 11.900 10.908 1.00 46.91 95 VAL A CA 1
ATOM 750 C C . VAL A 1 95 ? 14.781 12.522 10.410 1.00 46.91 95 VAL A C 1
ATOM 752 O O . VAL A 1 95 ? 14.510 12.543 9.210 1.00 46.91 95 VAL A O 1
ATOM 755 N N . ARG A 1 96 ? 13.964 13.113 11.297 1.00 41.34 96 ARG A N 1
ATOM 756 C CA . ARG A 1 96 ? 12.836 13.954 10.863 1.00 41.34 96 ARG A CA 1
ATOM 757 C C . ARG A 1 96 ? 13.303 15.278 10.259 1.00 41.34 96 ARG A C 1
ATOM 759 O O . ARG A 1 96 ? 12.598 15.805 9.402 1.00 41.34 96 ARG A O 1
ATOM 766 N N . ASN A 1 97 ? 14.479 15.769 10.652 1.00 40.41 97 ASN A N 1
ATOM 767 C CA . ASN A 1 97 ? 15.028 17.054 10.223 1.00 40.41 97 ASN A CA 1
ATOM 768 C C . ASN A 1 97 ? 16.196 16.951 9.233 1.00 40.41 97 ASN A C 1
ATOM 770 O O . ASN A 1 97 ? 16.571 17.966 8.645 1.00 40.41 97 ASN A O 1
ATOM 774 N N . SER A 1 98 ? 16.719 15.756 8.942 1.00 45.00 98 SER A N 1
ATOM 775 C CA . SER A 1 98 ? 17.595 15.585 7.781 1.00 45.00 98 SER A CA 1
ATOM 776 C C . SER A 1 98 ? 16.749 15.428 6.512 1.00 45.00 98 SER A C 1
ATOM 778 O O . SER A 1 98 ? 16.609 14.358 5.924 1.00 45.00 98 SER A O 1
ATOM 780 N N . ALA A 1 99 ? 16.236 16.552 6.004 1.00 46.81 99 ALA A N 1
ATOM 781 C CA . ALA A 1 99 ? 15.783 16.660 4.611 1.00 46.81 99 ALA A CA 1
ATOM 782 C C . ALA A 1 99 ? 16.851 16.173 3.594 1.00 46.81 99 ALA A C 1
ATOM 784 O O . ALA A 1 99 ? 16.562 15.990 2.413 1.00 46.81 99 ALA A O 1
ATOM 785 N N . GLU A 1 100 ? 18.079 15.955 4.069 1.00 46.88 100 GLU A N 1
ATOM 786 C CA . GLU A 1 100 ? 19.235 15.404 3.374 1.00 46.88 100 GLU A CA 1
ATOM 787 C C . GLU A 1 100 ? 19.226 13.867 3.212 1.00 46.88 100 GLU A C 1
ATOM 789 O O . GLU A 1 100 ? 19.949 13.375 2.353 1.00 46.88 100 GLU A O 1
ATOM 794 N N . THR A 1 101 ? 18.421 13.096 3.964 1.00 53.69 101 THR A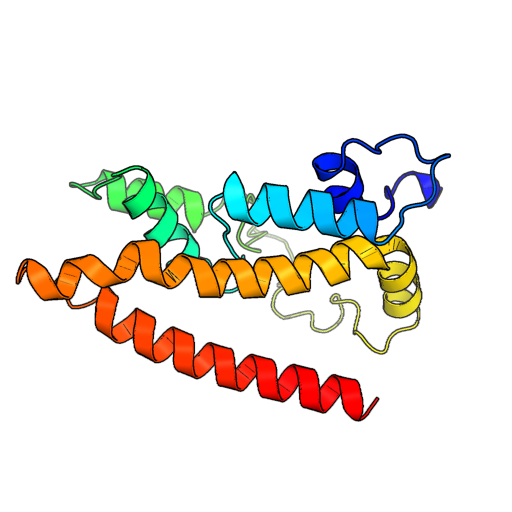 N 1
ATOM 795 C CA . THR A 1 101 ? 18.435 11.609 3.901 1.00 53.69 101 THR A CA 1
ATOM 796 C C . THR A 1 101 ? 17.277 10.974 3.131 1.00 53.69 101 THR A C 1
ATOM 798 O O . THR A 1 101 ? 17.346 9.796 2.775 1.00 53.69 101 THR A O 1
ATOM 801 N N . LYS A 1 102 ? 16.215 11.728 2.822 1.00 67.81 102 LYS A N 1
ATOM 802 C CA . LYS A 1 102 ? 15.115 11.232 1.982 1.00 67.81 102 LYS A CA 1
ATOM 803 C C . LYS A 1 102 ? 15.517 11.313 0.513 1.00 67.81 102 LYS A C 1
ATOM 805 O O . LYS A 1 102 ? 15.767 12.402 -0.004 1.00 67.81 102 LYS A O 1
ATOM 810 N N . ILE A 1 103 ? 15.541 10.167 -0.167 1.00 76.25 103 ILE A N 1
ATOM 811 C CA . ILE A 1 103 ? 15.715 10.114 -1.621 1.00 76.25 103 ILE A CA 1
ATOM 812 C C . ILE A 1 103 ? 14.583 10.933 -2.255 1.00 76.25 103 ILE A C 1
ATOM 814 O O . ILE A 1 103 ? 13.404 10.675 -2.016 1.00 76.25 103 ILE A O 1
ATOM 818 N N . LYS A 1 104 ? 14.944 11.965 -3.021 1.00 82.75 104 LYS A N 1
ATOM 819 C CA . LYS A 1 104 ? 13.970 12.878 -3.628 1.00 82.75 104 LYS A CA 1
ATOM 820 C C . LYS A 1 104 ? 13.376 12.235 -4.882 1.00 82.75 104 LYS A C 1
ATOM 822 O O . LYS A 1 104 ? 14.149 11.676 -5.652 1.00 82.75 104 LYS A O 1
ATOM 827 N N . PRO A 1 105 ? 12.073 12.403 -5.172 1.00 80.06 105 PRO A N 1
ATOM 828 C CA . PRO A 1 105 ? 11.458 11.850 -6.382 1.00 80.06 105 PRO A CA 1
ATOM 829 C C . PRO A 1 105 ? 12.134 12.252 -7.703 1.00 80.06 105 PRO A C 1
ATOM 831 O O . PRO A 1 105 ? 12.066 11.527 -8.685 1.00 80.06 105 PRO A O 1
ATOM 834 N N . SER A 1 106 ? 12.814 13.399 -7.737 1.00 82.25 106 SER A N 1
ATOM 835 C CA . SER A 1 106 ? 13.560 13.870 -8.908 1.00 82.25 106 SER A CA 1
ATOM 836 C C . SER A 1 106 ? 15.010 13.375 -8.976 1.00 82.25 106 SER A C 1
ATOM 838 O O . SER A 1 106 ? 15.729 13.721 -9.915 1.00 82.25 106 SER A O 1
ATOM 840 N N . SER A 1 107 ? 15.480 12.610 -7.986 1.00 87.31 107 SER A N 1
ATOM 841 C CA . SER A 1 107 ? 16.873 12.173 -7.924 1.00 87.31 107 SER A CA 1
ATOM 842 C C . SER A 1 107 ? 17.135 10.956 -8.827 1.00 87.31 107 SER A C 1
ATOM 844 O O . SER A 1 107 ? 16.239 10.137 -9.057 1.00 87.31 107 SER A O 1
ATOM 846 N N . PRO A 1 108 ? 18.367 10.788 -9.345 1.00 89.69 108 PRO A N 1
ATOM 847 C CA . PRO A 1 108 ? 18.741 9.601 -10.116 1.00 89.69 108 PRO A CA 1
ATOM 848 C C . PRO A 1 108 ? 18.518 8.288 -9.354 1.00 89.69 108 PRO A C 1
ATOM 850 O O . PRO A 1 108 ? 18.117 7.289 -9.946 1.00 89.69 108 PRO A O 1
ATOM 853 N N . GLU A 1 109 ? 18.737 8.291 -8.041 1.00 87.81 109 GLU A N 1
ATOM 854 C CA . GLU A 1 109 ? 18.536 7.134 -7.170 1.00 87.81 109 GLU A CA 1
ATOM 855 C C . GLU A 1 109 ? 17.054 6.749 -7.094 1.00 87.81 109 GLU A C 1
ATOM 857 O O . GLU A 1 109 ? 16.728 5.567 -7.207 1.00 87.81 109 GLU A O 1
ATOM 862 N N . TRP A 1 110 ? 16.145 7.730 -6.987 1.00 87.12 110 TRP A N 1
ATOM 863 C CA . TRP A 1 110 ? 14.703 7.470 -7.047 1.00 87.12 110 TRP A CA 1
ATOM 864 C C . TRP A 1 110 ? 14.289 6.866 -8.382 1.00 87.12 110 TRP A C 1
ATOM 866 O O . TRP A 1 110 ? 13.501 5.926 -8.415 1.00 87.12 110 TRP A O 1
ATOM 876 N N . ASN A 1 111 ? 14.835 7.367 -9.489 1.00 88.50 111 ASN A N 1
ATOM 877 C CA . ASN A 1 111 ? 14.521 6.842 -10.817 1.00 88.50 111 ASN A CA 1
ATOM 878 C C . ASN A 1 111 ? 14.917 5.367 -10.961 1.00 88.50 111 ASN A C 1
ATOM 880 O O . ASN A 1 111 ? 14.221 4.606 -11.626 1.00 88.50 111 ASN A O 1
ATOM 884 N N . ILE A 1 112 ? 16.016 4.946 -10.332 1.00 89.44 112 ILE A N 1
ATOM 885 C CA . ILE A 1 112 ? 16.431 3.539 -10.326 1.00 89.44 112 ILE A CA 1
ATOM 886 C C . ILE A 1 112 ? 15.493 2.719 -9.433 1.00 89.44 112 ILE A C 1
ATOM 888 O O . ILE A 1 112 ? 14.961 1.703 -9.876 1.00 89.44 112 ILE A O 1
ATOM 892 N N . LEU A 1 113 ? 15.246 3.171 -8.202 1.00 88.00 113 LEU A N 1
ATOM 893 C CA . LEU A 1 113 ? 14.408 2.447 -7.241 1.00 88.00 113 LEU A CA 1
ATOM 894 C C . LEU A 1 113 ? 12.953 2.316 -7.697 1.00 88.00 113 LEU A C 1
ATOM 896 O O . LEU A 1 113 ? 12.359 1.252 -7.528 1.00 88.00 113 LEU A O 1
ATOM 900 N N . SER A 1 114 ? 12.394 3.371 -8.289 1.00 89.88 114 SER A N 1
ATOM 901 C CA . SER A 1 114 ? 11.016 3.386 -8.783 1.00 89.88 114 SER A CA 1
ATOM 902 C C . SER A 1 114 ? 10.824 2.473 -9.987 1.00 89.88 114 SER A C 1
ATOM 904 O O . SER A 1 114 ? 9.790 1.827 -10.084 1.00 89.88 114 SER A O 1
ATOM 906 N N . ARG A 1 115 ? 11.834 2.338 -10.857 1.00 90.50 115 ARG A N 1
ATOM 907 C CA . ARG A 1 115 ? 11.815 1.360 -11.957 1.00 90.50 115 ARG A CA 1
ATOM 908 C C . ARG A 1 115 ? 11.909 -0.076 -11.460 1.00 90.50 115 ARG A C 1
ATOM 910 O O . ARG A 1 115 ? 11.218 -0.941 -11.979 1.00 90.50 115 ARG A O 1
ATOM 917 N N . ILE A 1 116 ? 12.751 -0.334 -10.459 1.00 91.12 116 ILE A N 1
ATOM 918 C CA . ILE A 1 116 ? 12.860 -1.671 -9.856 1.00 91.12 116 ILE A CA 1
ATOM 919 C C . ILE A 1 116 ? 11.536 -2.056 -9.176 1.00 91.12 116 ILE A C 1
ATOM 921 O O . ILE A 1 116 ? 11.132 -3.209 -9.243 1.00 91.12 116 ILE A O 1
ATOM 925 N N . ASN A 1 117 ? 10.831 -1.095 -8.575 1.00 93.31 117 ASN A N 1
ATOM 926 C CA . ASN A 1 117 ? 9.601 -1.329 -7.813 1.00 93.31 117 ASN A CA 1
ATOM 927 C C . ASN A 1 117 ? 8.344 -0.768 -8.493 1.00 93.31 117 ASN A C 1
ATOM 929 O O . ASN A 1 117 ? 7.416 -0.333 -7.814 1.00 93.31 117 ASN A O 1
ATOM 933 N N . GLU A 1 118 ? 8.310 -0.741 -9.826 1.00 94.75 118 GLU A N 1
ATOM 934 C CA . GLU A 1 118 ? 7.220 -0.118 -10.582 1.00 94.75 118 GLU A CA 1
ATOM 935 C C . GLU A 1 118 ? 5.845 -0.693 -10.208 1.00 94.75 118 GLU A C 1
ATOM 937 O O . GLU A 1 118 ? 4.898 0.059 -9.966 1.00 94.75 118 GLU A O 1
ATOM 942 N N . TYR A 1 119 ? 5.726 -2.018 -10.114 1.00 96.44 119 TYR A N 1
ATOM 943 C CA . TYR A 1 119 ? 4.466 -2.673 -9.775 1.00 96.44 119 TYR A CA 1
ATOM 944 C C . TYR A 1 119 ? 4.075 -2.455 -8.317 1.00 96.44 119 TYR A C 1
ATOM 946 O O . TYR A 1 119 ? 2.898 -2.227 -8.054 1.00 96.44 119 TYR A O 1
ATOM 954 N N . ASP A 1 120 ? 5.032 -2.431 -7.388 1.00 96.44 120 ASP A N 1
ATOM 955 C CA . ASP A 1 120 ? 4.741 -2.108 -5.986 1.00 96.44 120 ASP A CA 1
ATOM 956 C C . ASP A 1 120 ? 4.300 -0.650 -5.818 1.00 96.44 120 ASP A C 1
ATOM 958 O O . ASP A 1 120 ? 3.384 -0.378 -5.046 1.00 96.44 120 ASP A O 1
ATOM 962 N N . LEU A 1 121 ? 4.870 0.290 -6.581 1.00 94.94 121 LEU A N 1
ATOM 963 C CA . LEU A 1 121 ? 4.413 1.682 -6.593 1.00 94.94 121 LEU A CA 1
ATOM 964 C C . LEU A 1 121 ? 2.999 1.814 -7.174 1.00 94.94 121 LEU A C 1
ATOM 966 O O . LEU A 1 121 ? 2.161 2.522 -6.611 1.00 94.94 121 LEU A O 1
ATOM 970 N N . ARG A 1 122 ? 2.703 1.105 -8.270 1.00 96.69 122 ARG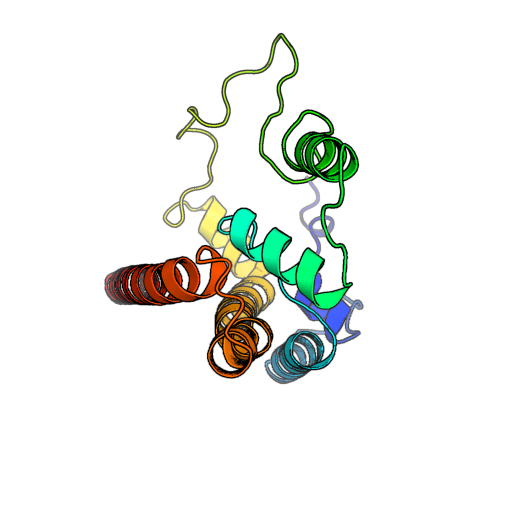 A N 1
ATOM 971 C CA . ARG A 1 122 ? 1.354 1.059 -8.859 1.00 96.69 122 ARG A CA 1
ATOM 972 C C . ARG A 1 122 ? 0.347 0.419 -7.903 1.00 96.69 122 ARG A C 1
ATOM 974 O O . ARG A 1 122 ? -0.760 0.932 -7.745 1.00 96.69 122 ARG A O 1
ATOM 981 N N . LEU A 1 123 ? 0.730 -0.672 -7.243 1.00 97.50 123 LEU A N 1
ATOM 982 C CA . LEU A 1 123 ? -0.085 -1.334 -6.232 1.00 97.50 123 LEU A CA 1
ATOM 983 C C . LEU A 1 123 ? -0.310 -0.419 -5.028 1.00 97.50 123 LEU A C 1
ATOM 985 O O . LEU A 1 123 ? -1.439 -0.315 -4.572 1.00 97.50 123 LEU A O 1
ATOM 989 N N . TYR A 1 124 ? 0.709 0.301 -4.555 1.00 95.88 124 TYR A N 1
ATOM 990 C CA . TYR A 1 124 ? 0.565 1.275 -3.472 1.00 95.88 124 TYR A CA 1
ATOM 991 C C . TYR A 1 124 ? -0.455 2.372 -3.811 1.00 95.88 124 TYR A C 1
ATOM 993 O O . TYR A 1 124 ? -1.276 2.727 -2.966 1.00 95.88 124 TYR A O 1
ATOM 1001 N N . GLY A 1 125 ? -0.472 2.855 -5.059 1.00 94.56 125 GLY A N 1
ATOM 1002 C CA . GLY A 1 125 ? -1.522 3.753 -5.551 1.00 94.56 125 GLY A CA 1
ATOM 1003 C C . GLY A 1 125 ? -2.929 3.156 -5.411 1.00 94.56 125 GLY A C 1
ATOM 1004 O O . GLY A 1 125 ? -3.819 3.798 -4.868 1.00 94.56 125 GLY A O 1
ATOM 1005 N N . LYS A 1 126 ? -3.110 1.887 -5.790 1.00 96.81 126 LYS A N 1
ATOM 1006 C CA . LYS A 1 126 ? -4.391 1.174 -5.634 1.00 96.81 126 LYS A CA 1
ATOM 1007 C C . LYS A 1 126 ? -4.749 0.905 -4.168 1.00 96.81 126 LYS A C 1
ATOM 1009 O O . LYS A 1 126 ? -5.904 1.026 -3.787 1.00 96.81 126 LYS A O 1
ATOM 1014 N N . ILE A 1 127 ? -3.769 0.568 -3.328 1.00 96.69 127 ILE A N 1
ATOM 1015 C CA . ILE A 1 127 ? -3.933 0.368 -1.877 1.00 96.69 127 ILE A CA 1
ATOM 1016 C C . ILE A 1 127 ? -4.459 1.649 -1.224 1.00 96.69 127 ILE A C 1
ATOM 1018 O O . ILE A 1 127 ? -5.326 1.590 -0.357 1.00 96.69 127 ILE A O 1
ATOM 1022 N N . ARG A 1 128 ? -3.963 2.809 -1.658 1.00 93.88 128 ARG A N 1
ATOM 1023 C CA . ARG A 1 128 ? -4.447 4.121 -1.225 1.00 93.88 128 ARG A CA 1
ATOM 1024 C C . ARG A 1 128 ? -5.915 4.351 -1.592 1.00 93.88 128 ARG A C 1
ATOM 1026 O O . ARG A 1 128 ? -6.666 4.835 -0.750 1.00 93.88 128 ARG A O 1
ATOM 1033 N N . ASP A 1 129 ? -6.329 3.967 -2.795 1.00 93.88 129 ASP A N 1
ATOM 1034 C CA . ASP A 1 129 ? -7.737 4.037 -3.200 1.00 93.88 129 ASP A CA 1
ATOM 1035 C C . ASP A 1 129 ? -8.602 3.057 -2.391 1.00 93.88 129 ASP A C 1
ATOM 1037 O O . ASP A 1 129 ? -9.634 3.451 -1.856 1.00 93.88 129 ASP A O 1
ATOM 1041 N N . ILE A 1 130 ? -8.140 1.817 -2.189 1.00 95.31 130 ILE A N 1
ATOM 1042 C CA . ILE A 1 130 ? -8.817 0.811 -1.349 1.00 95.31 130 ILE A CA 1
ATOM 1043 C C . ILE A 1 130 ? -8.959 1.305 0.095 1.00 95.31 130 ILE A C 1
ATOM 1045 O O . ILE A 1 130 ? -10.001 1.107 0.716 1.00 95.31 130 ILE A O 1
ATOM 1049 N N . PHE A 1 131 ? -7.943 1.978 0.640 1.00 94.12 131 PHE A N 1
ATOM 1050 C CA . PHE A 1 131 ? -8.039 2.605 1.955 1.00 94.12 131 PHE A CA 1
ATOM 1051 C C . PHE A 1 131 ? -9.193 3.614 1.984 1.00 94.12 131 PHE A C 1
ATOM 1053 O O . PHE A 1 131 ? -10.004 3.593 2.902 1.00 94.12 131 PHE A O 1
ATOM 1060 N N . VAL A 1 132 ? -9.363 4.444 0.955 1.00 91.00 132 VAL A N 1
ATOM 1061 C CA . VAL A 1 132 ? -10.528 5.337 0.870 1.00 91.00 132 VAL A CA 1
ATOM 1062 C C . VAL A 1 132 ? -11.837 4.550 0.744 1.00 91.00 132 VAL A C 1
ATOM 1064 O O . VAL A 1 132 ? -12.770 4.833 1.494 1.00 91.00 132 VAL A O 1
ATOM 1067 N N . GLU A 1 133 ? -11.908 3.540 -0.127 1.00 91.31 133 GLU A N 1
ATOM 1068 C CA . GLU A 1 133 ? -13.095 2.684 -0.315 1.00 91.31 133 GLU A CA 1
ATOM 1069 C C . GLU A 1 133 ? -13.549 2.027 1.003 1.00 91.31 133 GLU A C 1
ATOM 1071 O O . GLU A 1 133 ? -14.742 1.968 1.300 1.00 91.31 133 GLU A O 1
ATOM 1076 N N . GLN A 1 134 ? -12.603 1.588 1.840 1.00 92.06 134 GLN A N 1
ATOM 1077 C CA . GLN A 1 134 ? -12.881 0.933 3.122 1.00 92.06 134 GLN A CA 1
ATOM 1078 C C . GLN A 1 134 ? -13.449 1.871 4.197 1.00 92.06 134 GLN A C 1
ATOM 1080 O O . GLN A 1 134 ? -13.937 1.386 5.214 1.00 92.06 134 GLN A O 1
ATOM 1085 N N . THR A 1 135 ? -13.445 3.189 3.982 1.00 88.25 135 THR A N 1
ATOM 1086 C CA . THR A 1 135 ? -14.028 4.176 4.912 1.00 88.25 135 THR A CA 1
ATOM 1087 C C . THR A 1 135 ? -15.504 3.867 5.196 1.00 88.25 135 THR A C 1
ATOM 1089 O O . THR A 1 135 ? -15.952 3.897 6.342 1.00 88.25 135 THR A O 1
ATOM 1092 N N . ASP A 1 136 ? -16.253 3.454 4.173 1.00 85.75 136 ASP A N 1
ATOM 1093 C CA . ASP A 1 136 ? -17.681 3.140 4.285 1.00 85.75 136 ASP A CA 1
ATOM 1094 C C . ASP A 1 136 ? -17.994 1.978 5.243 1.00 85.75 136 ASP A C 1
ATOM 1096 O O . ASP A 1 136 ? -19.123 1.881 5.730 1.00 85.75 136 ASP A O 1
ATOM 1100 N N . LEU A 1 137 ? -17.015 1.112 5.533 1.00 87.06 137 LEU A N 1
ATOM 1101 C CA . LEU A 1 137 ? -17.168 -0.003 6.473 1.00 87.06 137 LEU A CA 1
ATOM 1102 C C . LEU A 1 137 ? -17.250 0.461 7.932 1.00 87.06 137 LEU A C 1
ATOM 1104 O O . LEU A 1 137 ? -17.789 -0.266 8.760 1.00 87.06 137 LEU A O 1
ATOM 1108 N N . PHE A 1 138 ? -16.725 1.648 8.245 1.00 84.50 138 PHE A N 1
ATOM 1109 C CA . PHE A 1 138 ? -16.542 2.104 9.625 1.00 84.50 138 PHE A CA 1
ATOM 1110 C C . PHE A 1 138 ? -17.439 3.279 10.011 1.00 84.50 138 PHE A C 1
ATOM 1112 O O . PHE A 1 138 ? -17.749 3.431 11.184 1.00 84.50 138 PHE A O 1
ATOM 1119 N N . TYR A 1 139 ? -17.896 4.086 9.049 1.00 77.88 139 TYR A N 1
ATOM 1120 C CA . TYR A 1 139 ? -18.595 5.345 9.352 1.00 77.88 139 TYR A CA 1
ATOM 1121 C C . TYR A 1 139 ? -20.094 5.364 9.011 1.00 77.88 139 TYR A C 1
ATOM 1123 O O . TYR A 1 139 ? -20.759 6.372 9.235 1.00 77.88 139 TYR A O 1
ATOM 1131 N N . ARG A 1 140 ? -20.666 4.273 8.481 1.00 62.28 140 ARG A N 1
ATOM 1132 C CA . ARG A 1 140 ? -22.086 4.230 8.065 1.00 62.28 140 ARG A CA 1
ATOM 1133 C C . ARG A 1 140 ? -23.085 3.849 9.166 1.00 62.28 140 ARG A C 1
ATOM 1135 O O . ARG A 1 140 ? -24.281 4.081 8.984 1.00 62.28 140 ARG A O 1
ATOM 1142 N N . GLU A 1 141 ? -22.649 3.256 10.278 1.00 53.62 141 GLU A N 1
ATOM 1143 C CA . GLU A 1 141 ? -23.556 2.812 11.357 1.00 53.62 141 GLU A CA 1
ATOM 1144 C C . GLU A 1 141 ? -23.748 3.841 12.486 1.00 53.62 141 GLU A C 1
ATOM 1146 O O . GLU A 1 141 ? -24.787 3.823 13.154 1.00 53.62 141 GLU A O 1
ATOM 1151 N N . ASP A 1 142 ? -22.830 4.800 12.635 1.00 52.31 142 ASP A N 1
ATOM 1152 C CA . ASP A 1 142 ? -22.887 5.832 13.682 1.00 52.31 142 ASP A CA 1
ATOM 1153 C C . ASP A 1 142 ? -24.092 6.780 13.528 1.00 52.31 142 ASP A C 1
ATOM 1155 O O . ASP A 1 142 ? -24.663 7.239 14.519 1.00 52.31 142 ASP A O 1
ATOM 1159 N N . GLU A 1 143 ? -24.561 7.019 12.297 1.00 49.53 143 GLU A N 1
ATOM 1160 C CA . GLU A 1 143 ? -25.748 7.849 12.040 1.00 49.53 143 GLU A CA 1
ATOM 1161 C C . GLU A 1 143 ? -27.063 7.182 12.479 1.00 49.53 143 GLU A C 1
ATOM 1163 O O . GLU A 1 143 ? -28.039 7.873 12.777 1.00 49.53 143 GLU A O 1
ATOM 1168 N N . LYS A 1 144 ? -27.122 5.844 12.532 1.00 44.16 144 LYS A N 1
ATOM 1169 C CA . LYS A 1 144 ? -28.369 5.109 12.817 1.00 44.16 144 LYS A CA 1
ATOM 1170 C C . LYS A 1 144 ? -28.597 4.843 14.299 1.00 44.16 144 LYS A C 1
ATOM 1172 O O . LYS A 1 144 ? -29.748 4.720 14.712 1.00 44.16 144 LYS A O 1
ATOM 1177 N N . ASN A 1 145 ? -27.530 4.770 15.093 1.00 48.69 145 ASN A N 1
ATOM 1178 C CA . ASN A 1 145 ? -27.612 4.328 16.486 1.00 48.69 145 ASN A CA 1
ATOM 1179 C C . ASN A 1 145 ? -27.568 5.465 17.515 1.00 48.69 145 ASN A C 1
ATOM 1181 O O . ASN A 1 145 ? -27.671 5.194 18.708 1.00 48.69 145 ASN A O 1
ATOM 1185 N N . GLY A 1 146 ? -27.431 6.730 17.098 1.00 47.22 146 GLY A N 1
ATOM 1186 C CA . GLY A 1 146 ? -27.497 7.891 18.000 1.00 47.22 146 GLY A CA 1
ATOM 1187 C C . GLY A 1 146 ? -26.389 7.963 19.063 1.00 47.22 146 GLY A C 1
ATOM 1188 O O . GLY A 1 146 ? -26.373 8.899 19.859 1.00 47.22 146 GLY A O 1
ATOM 1189 N N . ASN A 1 147 ? -25.449 7.015 19.067 1.00 45.19 147 ASN A N 1
ATOM 1190 C CA . ASN A 1 147 ? -24.225 7.051 19.856 1.00 45.19 147 ASN A CA 1
ATOM 1191 C C . ASN A 1 147 ? -23.164 7.800 19.052 1.00 45.19 147 ASN A C 1
ATOM 1193 O O . ASN A 1 147 ? -22.246 7.224 18.479 1.00 45.19 147 ASN A O 1
ATOM 1197 N N . THR A 1 148 ? -23.309 9.118 18.988 1.00 42.31 148 THR A N 1
ATOM 1198 C CA . THR A 1 148 ? -22.248 9.994 18.503 1.00 42.31 148 THR A CA 1
ATOM 1199 C C . THR A 1 148 ? -21.133 10.049 19.541 1.00 42.31 148 THR A C 1
ATOM 1201 O O . THR A 1 148 ? -21.052 10.997 20.326 1.00 42.31 148 THR A O 1
ATOM 1204 N N . GLU A 1 149 ? -20.212 9.089 19.512 1.00 47.84 149 GLU A N 1
ATOM 1205 C CA . GLU A 1 149 ? -18.829 9.479 19.758 1.00 47.84 149 GLU A CA 1
ATOM 1206 C C . GLU A 1 149 ? -18.417 10.338 18.558 1.00 47.84 149 GLU A C 1
ATOM 1208 O O . GLU A 1 149 ? -18.036 9.857 17.496 1.00 47.84 149 GLU A O 1
ATOM 1213 N N . ALA A 1 150 ? -18.578 11.654 18.719 1.00 46.12 150 ALA A N 1
ATOM 1214 C CA . ALA A 1 150 ? -18.408 12.697 17.701 1.00 46.12 150 ALA A CA 1
ATOM 1215 C C . ALA A 1 150 ? -17.033 12.712 16.990 1.00 46.12 150 ALA A C 1
ATOM 1217 O O . ALA A 1 150 ? -16.809 13.522 16.084 1.00 46.12 150 ALA A O 1
ATOM 1218 N N . TRP A 1 151 ? -16.121 11.826 17.392 1.00 45.62 151 TRP A N 1
ATOM 1219 C CA . TRP A 1 151 ? -14.813 11.615 16.794 1.00 45.62 151 TRP A CA 1
ATOM 1220 C C . TRP A 1 151 ? -14.876 10.957 15.413 1.00 45.62 151 TRP A C 1
ATOM 1222 O O . TRP A 1 151 ? -14.134 11.394 14.538 1.00 45.62 151 TRP A O 1
ATOM 1232 N N . GLY A 1 152 ? -15.761 9.979 15.187 1.00 47.91 152 GLY A N 1
ATOM 1233 C CA . GLY A 1 152 ? -15.765 9.186 13.951 1.00 47.91 152 GLY A CA 1
ATOM 1234 C C . GLY A 1 152 ? -16.240 9.966 12.718 1.00 47.91 152 GLY A C 1
ATOM 1235 O O . GLY A 1 152 ? -15.473 10.217 11.790 1.00 47.91 152 GLY A O 1
ATOM 1236 N N . ALA A 1 153 ? -17.491 10.428 12.730 1.00 49.88 153 ALA A N 1
ATOM 1237 C CA . ALA A 1 153 ? -18.119 11.053 11.561 1.00 49.88 153 ALA A CA 1
ATOM 1238 C C . ALA A 1 153 ? -17.481 12.399 11.148 1.00 49.88 153 ALA A C 1
ATOM 1240 O O . ALA A 1 153 ? -17.268 12.658 9.962 1.00 49.88 153 ALA A O 1
ATOM 1241 N N . THR A 1 154 ? -17.129 13.259 12.114 1.00 54.31 154 THR A N 1
ATOM 1242 C CA . THR A 1 154 ? -16.602 14.606 11.820 1.00 54.31 154 THR A CA 1
ATOM 1243 C C . THR A 1 154 ? -15.150 14.568 11.336 1.00 54.31 154 THR A C 1
ATOM 1245 O O . THR A 1 154 ? -14.787 15.317 10.427 1.00 54.31 154 THR A O 1
ATOM 1248 N N . LYS A 1 155 ? -14.301 13.696 11.909 1.00 58.19 155 LYS A N 1
ATOM 1249 C CA . LYS A 1 155 ? -12.930 13.520 11.406 1.00 58.19 155 LYS A CA 1
ATOM 1250 C C . LYS A 1 155 ? -12.905 12.741 10.098 1.00 58.19 155 LYS A C 1
ATOM 1252 O O . LYS A 1 155 ? -12.164 13.162 9.222 1.00 58.19 155 LYS A O 1
ATOM 1257 N N . GLY A 1 156 ? -13.731 11.706 9.928 1.00 57.06 156 GLY A N 1
ATOM 1258 C CA . GLY A 1 156 ? -13.799 10.937 8.681 1.00 57.06 156 GLY A CA 1
ATOM 1259 C C . GLY A 1 156 ? -14.153 11.806 7.467 1.00 57.06 156 GLY A C 1
ATOM 1260 O O . GLY A 1 156 ? -13.481 11.738 6.438 1.00 57.06 156 GLY A O 1
ATOM 1261 N N . MET A 1 157 ? -15.135 12.712 7.598 1.00 57.84 157 MET A N 1
ATOM 1262 C CA . MET A 1 157 ? -15.478 13.655 6.520 1.00 57.84 157 MET A CA 1
ATOM 1263 C C . MET A 1 157 ? -14.379 14.694 6.253 1.00 57.84 157 MET A C 1
ATOM 1265 O O . MET A 1 157 ? -14.055 14.950 5.093 1.00 57.84 157 MET A O 1
ATOM 1269 N N . ASN A 1 158 ? -13.774 15.270 7.298 1.00 65.88 158 ASN A N 1
ATOM 1270 C CA . ASN A 1 158 ? -12.658 16.212 7.135 1.00 65.88 158 ASN A CA 1
ATOM 1271 C C . ASN A 1 158 ? -11.41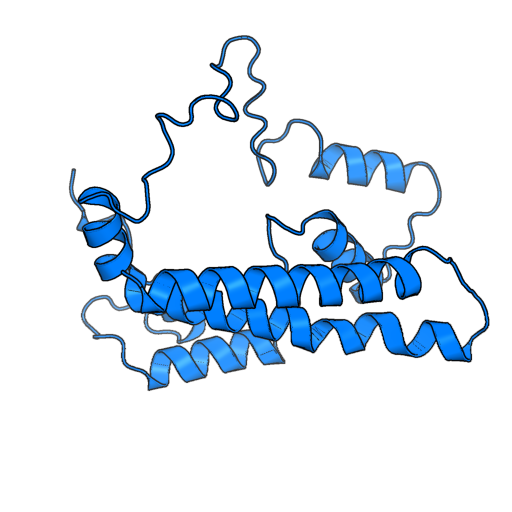9 15.529 6.528 1.00 65.88 158 ASN A C 1
ATOM 1273 O O . ASN A 1 158 ? -10.704 16.133 5.730 1.00 65.88 158 ASN A O 1
ATOM 1277 N N . TRP A 1 159 ? -11.186 14.263 6.874 1.00 66.00 159 TRP A N 1
ATOM 1278 C CA . TRP A 1 159 ? -10.101 13.444 6.351 1.00 66.00 159 TRP A CA 1
ATOM 1279 C C . TRP A 1 159 ? -10.292 13.131 4.864 1.00 66.00 159 TRP A C 1
ATOM 1281 O O . TRP A 1 159 ? -9.385 13.383 4.075 1.00 66.00 159 TRP A O 1
ATOM 1291 N N . LEU A 1 160 ? -11.486 12.691 4.450 1.00 63.91 160 LEU A N 1
ATOM 1292 C CA . LEU A 1 160 ? -11.813 12.454 3.037 1.00 63.91 160 LEU A CA 1
ATOM 1293 C C . LEU A 1 160 ? -11.622 13.717 2.181 1.00 63.91 160 LEU A C 1
ATOM 1295 O O . LEU A 1 160 ? -11.077 13.651 1.078 1.00 63.91 160 LEU A O 1
ATOM 1299 N N . GLN A 1 161 ? -12.042 14.880 2.687 1.00 68.31 161 GLN A N 1
ATOM 1300 C CA . GLN A 1 161 ? -11.852 16.162 1.998 1.00 68.31 161 GLN A CA 1
ATOM 1301 C C . GLN A 1 161 ? -10.368 16.531 1.865 1.00 68.31 161 GLN A C 1
ATOM 1303 O O . GLN A 1 161 ? -9.917 16.894 0.777 1.00 68.31 161 GLN A O 1
ATOM 1308 N N . HIS A 1 162 ? -9.600 16.394 2.950 1.00 70.81 162 HIS A N 1
ATOM 1309 C CA . HIS A 1 162 ? -8.150 16.613 2.956 1.00 70.81 162 HIS A CA 1
ATOM 1310 C C . HIS A 1 162 ? -7.415 15.665 2.002 1.00 70.81 162 HIS A C 1
ATOM 1312 O O . HIS A 1 162 ? -6.514 16.079 1.273 1.00 70.81 162 HIS A O 1
ATOM 1318 N N . TRP A 1 163 ? -7.825 14.398 1.960 1.00 66.62 163 TRP A N 1
ATOM 1319 C CA . TRP A 1 163 ? -7.232 13.390 1.093 1.00 66.62 163 TRP A CA 1
ATOM 1320 C C . TRP A 1 163 ? -7.463 13.672 -0.388 1.00 66.62 163 TRP A C 1
ATOM 1322 O O . TRP A 1 163 ? -6.510 13.651 -1.167 1.00 66.62 163 TRP A O 1
ATOM 1332 N N . ASN A 1 164 ? -8.704 13.985 -0.770 1.00 71.12 164 ASN A N 1
ATOM 1333 C CA . ASN A 1 164 ? -9.027 14.352 -2.148 1.00 71.12 164 ASN A CA 1
ATOM 1334 C C . ASN A 1 164 ? -8.181 15.553 -2.599 1.00 71.12 164 ASN A C 1
ATOM 1336 O O . ASN A 1 164 ? -7.575 15.502 -3.664 1.00 71.12 164 ASN A O 1
ATOM 1340 N N . SER A 1 165 ? -8.013 16.561 -1.734 1.00 73.50 165 SER A N 1
ATOM 1341 C CA . SER A 1 165 ? -7.137 17.704 -2.019 1.00 73.50 165 SER A CA 1
ATOM 1342 C C . SER A 1 165 ? -5.669 17.307 -2.237 1.00 73.50 165 SER A C 1
ATOM 1344 O O . SER A 1 165 ? -5.022 17.851 -3.128 1.00 73.50 165 SER A O 1
ATOM 1346 N N . LYS A 1 166 ? -5.125 16.374 -1.440 1.00 69.56 166 LYS A N 1
ATOM 1347 C CA . LYS A 1 166 ? -3.741 15.885 -1.597 1.00 69.56 166 LYS A CA 1
ATOM 1348 C C . LYS A 1 166 ? -3.548 15.049 -2.862 1.00 69.56 166 LYS A C 1
ATOM 1350 O O . LYS A 1 166 ? -2.480 15.102 -3.470 1.00 69.56 166 LYS A O 1
ATOM 1355 N N . ARG A 1 167 ? -4.542 14.238 -3.233 1.00 65.31 167 ARG A N 1
ATOM 1356 C CA . ARG A 1 167 ? -4.496 13.430 -4.456 1.00 65.31 167 ARG A CA 1
ATOM 1357 C C . ARG A 1 167 ? -4.448 14.329 -5.688 1.00 65.31 167 ARG A C 1
ATOM 1359 O O . ARG A 1 167 ? -3.562 14.149 -6.517 1.00 65.31 167 ARG A O 1
ATOM 1366 N N . ASP A 1 168 ? -5.318 15.332 -5.744 1.00 69.69 168 ASP A N 1
ATOM 1367 C CA . ASP A 1 168 ? -5.384 16.272 -6.866 1.00 69.69 168 ASP A CA 1
ATOM 1368 C C . ASP A 1 168 ? -4.058 17.049 -7.031 1.00 69.69 168 ASP A C 1
ATOM 1370 O O . ASP A 1 168 ? -3.587 17.276 -8.147 1.00 69.69 168 ASP A O 1
ATOM 1374 N N . GLU A 1 169 ? -3.391 17.394 -5.922 1.00 66.56 169 GLU A N 1
ATOM 1375 C CA . GLU A 1 169 ? -2.056 18.011 -5.937 1.00 66.56 169 GLU A CA 1
ATOM 1376 C C . GLU A 1 169 ? -0.975 17.060 -6.487 1.00 66.56 169 GLU A C 1
ATOM 1378 O O . GLU A 1 169 ? -0.135 17.466 -7.295 1.00 66.56 169 GLU A O 1
ATOM 1383 N N . GLN A 1 170 ? -0.992 15.783 -6.090 1.00 58.53 170 GLN A N 1
ATOM 1384 C CA . GLN A 1 170 ? -0.035 14.782 -6.575 1.00 58.53 170 GLN A CA 1
ATOM 1385 C C . GLN A 1 170 ? -0.225 14.456 -8.062 1.00 58.53 170 GLN A C 1
ATOM 1387 O O . GLN A 1 170 ? 0.767 14.354 -8.784 1.00 58.53 170 GLN A O 1
ATOM 1392 N N . GLU A 1 171 ? -1.467 14.343 -8.533 1.00 55.28 171 GLU A N 1
ATOM 1393 C CA . GLU A 1 171 ? -1.782 14.123 -9.950 1.00 55.28 171 GLU A CA 1
ATOM 1394 C C . GLU A 1 171 ? -1.382 15.331 -10.811 1.00 55.28 171 GLU A C 1
ATOM 1396 O O . GLU A 1 171 ? -0.768 15.168 -11.867 1.00 55.28 171 GLU A O 1
ATOM 1401 N N . SER A 1 172 ? -1.627 16.553 -10.325 1.00 49.91 172 SER A N 1
ATOM 1402 C CA . SER A 1 172 ? -1.169 17.785 -10.979 1.00 49.91 172 SER A CA 1
ATOM 1403 C C . SER A 1 172 ? 0.359 17.858 -11.074 1.00 49.91 172 SER A C 1
ATOM 1405 O O . SER A 1 172 ? 0.905 18.282 -12.093 1.00 49.91 172 SER A O 1
ATOM 1407 N N . ASN A 1 173 ? 1.080 17.428 -10.038 1.00 50.59 173 ASN A N 1
ATOM 1408 C CA . ASN A 1 173 ? 2.543 17.435 -10.047 1.00 50.59 173 ASN A CA 1
ATOM 1409 C C . ASN A 1 173 ? 3.136 16.360 -10.970 1.00 50.59 173 ASN A C 1
ATOM 1411 O O . ASN A 1 173 ? 4.157 16.620 -11.598 1.00 50.59 173 ASN A O 1
ATOM 1415 N N . ALA A 1 174 ? 2.486 15.200 -11.097 1.00 43.84 174 ALA A N 1
ATOM 1416 C CA . ALA A 1 174 ? 2.913 14.127 -11.998 1.00 43.84 174 ALA A CA 1
ATOM 1417 C C . ALA A 1 174 ? 2.681 14.452 -13.487 1.00 43.84 174 ALA A C 1
ATOM 1419 O O . ALA A 1 174 ? 3.418 13.967 -14.338 1.00 43.84 174 ALA A O 1
ATOM 1420 N N . LEU A 1 175 ? 1.679 15.277 -13.818 1.00 38.38 175 LEU A N 1
ATOM 1421 C CA . LEU A 1 175 ? 1.407 15.720 -15.195 1.00 38.38 175 LEU A CA 1
ATOM 1422 C C . LEU A 1 175 ? 2.321 16.865 -15.672 1.00 38.38 175 LEU A C 1
ATOM 1424 O O . LEU A 1 175 ? 2.406 17.118 -16.873 1.00 38.38 175 LEU A O 1
ATOM 1428 N N . ASN A 1 176 ? 2.987 17.559 -14.746 1.00 41.00 176 ASN A N 1
ATOM 1429 C CA . ASN A 1 176 ? 3.850 18.714 -15.021 1.00 41.00 176 ASN A CA 1
ATOM 1430 C C . ASN A 1 176 ? 5.361 18.388 -14.974 1.00 41.00 176 ASN A C 1
ATOM 1432 O O . ASN A 1 176 ? 6.181 19.301 -15.100 1.00 41.00 176 ASN A O 1
ATOM 1436 N N . SER A 1 177 ? 5.727 17.116 -14.784 1.00 39.97 177 SER A N 1
ATOM 1437 C CA . SER A 1 177 ? 7.104 16.593 -14.704 1.00 39.97 177 SER A CA 1
ATOM 1438 C C . SER A 1 177 ? 7.410 15.638 -15.848 1.00 39.97 177 SER A C 1
ATOM 1440 O O . SER A 1 177 ? 8.532 15.718 -16.394 1.00 39.97 177 SER A O 1
#

Organism: NCBI:txid49252

Foldseek 3Di:
DPCVVVQFQVQLCVQLVNSPPVDDDDVVSLVSSLVCCLPPDDADDLVPVVLSVLVVCVVVVVPPPPCVVVVVCCVAPDDPPDRDPPPPPVDDDDPVPCPVPDDDCPDPVVVVNCVSHVSVVVSVVSSLVSNLVCLCVNQVCCVPPVPPPVVNNVVSVVVNVVVVVVVVVVVVVVVVD

Radius of gyration: 19.3 Å; chains: 1; bounding box: 55×35×47 Å